Protein AF-A0A149VFT9-F1 (afdb_monomer)

Structure (mmCIF, N/CA/C/O backbone):
data_AF-A0A149VFT9-F1
#
_entry.id   AF-A0A149VFT9-F1
#
loop_
_atom_site.group_PDB
_atom_site.id
_atom_site.type_symbol
_atom_site.label_atom_id
_atom_site.label_alt_id
_atom_site.label_comp_id
_atom_site.label_asym_id
_atom_site.label_entity_id
_atom_site.label_seq_id
_atom_site.pdbx_PDB_ins_code
_atom_site.Cartn_x
_atom_site.Cartn_y
_atom_site.Cartn_z
_atom_site.occupancy
_atom_site.B_iso_or_equiv
_atom_site.auth_seq_id
_atom_site.auth_comp_id
_atom_site.auth_asym_id
_atom_site.auth_atom_id
_atom_site.pdbx_PDB_model_num
ATOM 1 N N . MET A 1 1 ? 11.042 3.606 4.171 1.00 74.31 1 MET A N 1
ATOM 2 C CA . MET A 1 1 ? 10.525 3.651 5.565 1.00 74.31 1 MET A CA 1
ATOM 3 C C . MET A 1 1 ? 11.078 4.755 6.487 1.00 74.31 1 MET A C 1
ATOM 5 O O . MET A 1 1 ? 10.464 4.999 7.516 1.00 74.31 1 MET A O 1
ATOM 9 N N . LYS A 1 2 ? 12.178 5.470 6.190 1.00 78.12 2 LYS A N 1
ATOM 10 C CA . LYS A 1 2 ? 12.771 6.458 7.133 1.00 78.12 2 LYS A CA 1
ATOM 11 C C . LYS A 1 2 ? 11.867 7.651 7.523 1.00 78.12 2 LYS A C 1
ATOM 13 O O . LYS A 1 2 ? 12.127 8.274 8.540 1.00 78.12 2 LYS A O 1
ATOM 18 N N . GLY A 1 3 ? 10.815 7.949 6.754 1.00 90.31 3 GLY A N 1
ATOM 19 C CA . GLY A 1 3 ? 9.903 9.078 7.005 1.00 90.31 3 GLY A CA 1
ATOM 20 C C . GLY A 1 3 ? 8.682 8.791 7.890 1.00 90.31 3 GLY A C 1
ATOM 21 O O . GLY A 1 3 ? 7.880 9.699 8.083 1.00 90.31 3 GLY A O 1
ATOM 22 N N . LEU A 1 4 ? 8.517 7.559 8.390 1.00 96.44 4 LEU A N 1
ATOM 23 C CA . LEU A 1 4 ? 7.395 7.157 9.248 1.00 96.44 4 LEU A CA 1
ATOM 24 C C . LEU A 1 4 ? 7.908 6.867 10.669 1.00 96.44 4 LEU A C 1
ATOM 26 O O . LEU A 1 4 ? 8.647 5.892 10.867 1.00 96.44 4 LEU A O 1
ATOM 30 N N . ALA A 1 5 ? 7.538 7.724 11.620 1.00 96.88 5 ALA A N 1
ATOM 31 C CA . ALA A 1 5 ? 7.859 7.638 13.045 1.00 96.88 5 ALA A CA 1
ATOM 32 C C . ALA A 1 5 ? 6.789 6.847 13.819 1.00 96.88 5 ALA A C 1
ATOM 34 O O . ALA A 1 5 ? 5.707 6.604 13.288 1.00 96.88 5 ALA A O 1
ATOM 35 N N . GLU A 1 6 ? 7.109 6.437 15.055 1.00 95.81 6 GLU A N 1
ATOM 36 C CA . GLU A 1 6 ? 6.185 5.741 15.980 1.00 95.81 6 GLU A CA 1
ATOM 37 C C . GLU A 1 6 ? 5.398 4.601 15.319 1.00 95.81 6 GLU A C 1
ATOM 39 O O . GLU A 1 6 ? 4.195 4.433 15.503 1.00 95.81 6 GLU A O 1
ATOM 44 N N . ARG A 1 7 ? 6.087 3.842 14.464 1.00 96.25 7 ARG A N 1
ATOM 45 C CA . ARG A 1 7 ? 5.427 2.908 13.559 1.00 96.25 7 ARG A CA 1
ATOM 46 C C . ARG A 1 7 ? 5.291 1.511 14.143 1.00 96.25 7 ARG A C 1
ATOM 48 O O . ARG A 1 7 ? 6.221 0.995 14.763 1.00 96.25 7 ARG A O 1
ATOM 55 N N . ARG A 1 8 ? 4.183 0.852 13.817 1.00 97.06 8 ARG A N 1
ATOM 56 C CA . ARG A 1 8 ? 3.938 -0.568 14.090 1.00 97.06 8 ARG A CA 1
ATOM 57 C C . ARG A 1 8 ? 3.339 -1.261 12.878 1.00 97.06 8 ARG A C 1
ATOM 59 O O . ARG A 1 8 ? 2.715 -0.629 12.031 1.00 97.06 8 ARG A O 1
ATOM 66 N N . ILE A 1 9 ? 3.526 -2.570 12.800 1.00 97.75 9 ILE A N 1
ATOM 67 C CA . ILE A 1 9 ? 2.876 -3.394 11.780 1.00 97.75 9 ILE A CA 1
ATOM 68 C C . ILE A 1 9 ? 1.467 -3.706 12.266 1.00 97.75 9 ILE A C 1
ATOM 70 O O . ILE A 1 9 ? 1.307 -4.210 13.374 1.00 97.75 9 ILE A O 1
ATOM 74 N N . VAL A 1 10 ? 0.470 -3.431 11.429 1.00 98.00 10 VAL A N 1
ATOM 75 C CA . VAL A 1 10 ? -0.945 -3.712 11.727 1.00 98.00 10 VAL A CA 1
ATOM 76 C C . VAL A 1 10 ? -1.507 -4.850 10.880 1.00 98.00 10 VAL A C 1
ATOM 78 O O . VAL A 1 10 ? -2.516 -5.451 11.236 1.00 98.00 10 VAL A O 1
ATOM 81 N N . LYS A 1 11 ? -0.849 -5.186 9.763 1.00 98.19 11 LYS A N 1
ATOM 82 C CA . LYS A 1 11 ? -1.210 -6.341 8.936 1.00 98.19 11 LYS A CA 1
ATOM 83 C C . LYS A 1 11 ? -0.028 -6.815 8.098 1.00 98.19 11 LYS A C 1
ATOM 85 O O . LYS A 1 11 ? 0.785 -6.009 7.649 1.00 98.19 11 LYS A O 1
ATOM 90 N N . ARG A 1 12 ? 0.019 -8.120 7.835 1.00 98.44 12 ARG A N 1
ATOM 91 C CA . ARG A 1 12 ? 0.827 -8.715 6.768 1.00 98.44 12 ARG A CA 1
ATOM 92 C C . ARG A 1 12 ? -0.084 -9.505 5.842 1.00 98.44 12 ARG A C 1
ATOM 94 O O . ARG A 1 12 ? -0.966 -10.222 6.312 1.00 98.44 12 ARG A O 1
ATOM 101 N N . PHE A 1 13 ? 0.132 -9.342 4.548 1.00 98.38 13 PHE A N 1
ATOM 102 C CA . PHE A 1 13 ? -0.474 -10.148 3.506 1.00 98.38 13 PHE A CA 1
ATOM 103 C C . PHE A 1 13 ? 0.645 -10.908 2.805 1.00 98.38 13 PHE A C 1
ATOM 105 O O . PHE A 1 13 ? 1.562 -10.287 2.270 1.00 98.38 13 PHE A O 1
ATOM 112 N N . GLU A 1 14 ? 0.549 -12.234 2.783 1.00 97.88 14 GLU A N 1
ATOM 113 C CA . GLU A 1 14 ? 1.512 -13.076 2.063 1.00 97.88 14 GLU A CA 1
ATOM 114 C C . GLU A 1 14 ? 1.414 -12.867 0.547 1.00 97.88 14 GLU A C 1
ATOM 116 O O . GLU A 1 14 ? 2.410 -12.937 -0.166 1.00 97.88 14 GLU A O 1
ATOM 121 N N . ASN A 1 15 ? 0.208 -12.578 0.047 1.00 97.62 15 ASN A N 1
ATOM 122 C CA . ASN A 1 15 ? -0.033 -12.367 -1.372 1.00 97.62 15 ASN A CA 1
ATOM 123 C C . ASN A 1 15 ? -1.194 -11.390 -1.611 1.00 97.62 1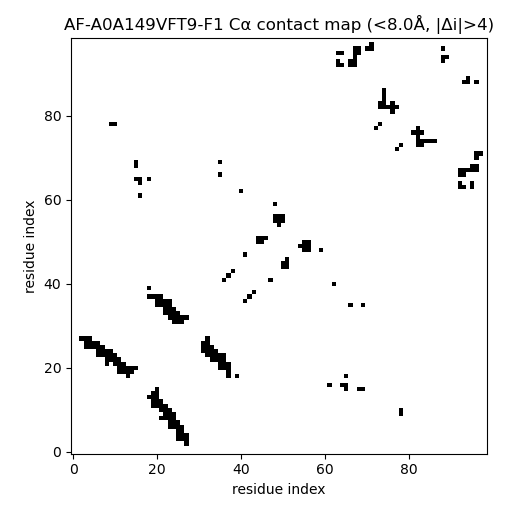5 ASN A C 1
ATOM 125 O O . ASN A 1 15 ? -2.349 -11.668 -1.285 1.00 97.62 15 ASN A O 1
ATOM 129 N N . VAL A 1 16 ? -0.873 -10.261 -2.236 1.00 98.31 16 VAL A N 1
ATOM 130 C CA . VAL A 1 16 ? -1.807 -9.347 -2.889 1.00 98.31 16 VAL A CA 1
ATOM 131 C C . VAL A 1 16 ? -1.350 -9.215 -4.337 1.00 98.31 16 VAL A C 1
ATOM 133 O O . VAL A 1 16 ? -0.333 -8.584 -4.609 1.00 98.31 16 VAL A O 1
ATOM 136 N N . LEU A 1 17 ? -2.080 -9.846 -5.261 1.00 97.38 17 LEU A N 1
ATOM 137 C CA . LEU A 1 17 ? -1.777 -9.843 -6.702 1.00 97.38 17 LEU A CA 1
ATOM 138 C C . LEU A 1 17 ? -0.337 -10.288 -7.030 1.00 97.38 17 LEU A C 1
ATOM 140 O O . LEU A 1 17 ? 0.305 -9.735 -7.914 1.00 97.38 17 LEU A O 1
ATOM 144 N N . GLY A 1 18 ? 0.175 -11.281 -6.302 1.00 97.81 18 GLY A N 1
ATOM 145 C CA . GLY A 1 18 ? 1.526 -11.820 -6.475 1.00 97.81 18 GLY A CA 1
ATOM 146 C C . GLY A 1 18 ? 2.596 -11.167 -5.598 1.00 97.81 18 GLY A C 1
ATOM 147 O O . GLY A 1 18 ? 3.755 -11.566 -5.675 1.00 97.81 18 GLY A O 1
ATOM 148 N N . HIS A 1 19 ? 2.235 -10.201 -4.747 1.00 98.44 19 HIS A N 1
ATOM 149 C CA . HIS A 1 19 ? 3.195 -9.457 -3.932 1.00 98.44 19 HIS A CA 1
ATOM 150 C C . HIS A 1 19 ? 2.890 -9.559 -2.438 1.00 98.44 19 HIS A C 1
ATOM 152 O O . HIS A 1 19 ? 1.751 -9.370 -2.012 1.00 98.44 19 HIS A O 1
ATOM 158 N N . ALA A 1 20 ? 3.919 -9.806 -1.630 1.00 98.44 20 ALA A N 1
ATOM 159 C CA . ALA A 1 20 ? 3.813 -9.676 -0.183 1.00 98.44 20 ALA A CA 1
ATOM 160 C C . ALA A 1 20 ? 3.676 -8.195 0.200 1.00 98.44 20 ALA A C 1
ATOM 162 O O . ALA A 1 20 ? 4.397 -7.341 -0.322 1.00 98.44 20 ALA A O 1
ATOM 163 N N . VAL A 1 21 ? 2.765 -7.894 1.127 1.00 98.75 21 VAL A N 1
ATOM 164 C CA . VAL A 1 21 ? 2.496 -6.527 1.588 1.00 98.75 21 VAL A CA 1
ATOM 165 C C . VAL A 1 21 ? 2.547 -6.468 3.105 1.00 98.75 21 VAL A C 1
ATOM 167 O O . VAL A 1 21 ? 1.846 -7.213 3.791 1.00 98.75 21 VAL A O 1
ATOM 170 N N . THR A 1 22 ? 3.315 -5.522 3.640 1.00 98.56 22 THR A N 1
ATOM 171 C CA . THR A 1 22 ? 3.233 -5.148 5.057 1.00 98.56 22 THR A CA 1
ATOM 172 C C . THR A 1 22 ? 2.489 -3.826 5.184 1.00 98.56 22 THR A C 1
ATOM 174 O O . THR A 1 22 ? 2.880 -2.836 4.574 1.00 98.56 22 THR A O 1
ATOM 177 N N . VAL A 1 23 ? 1.425 -3.789 5.986 1.00 98.25 23 VAL A N 1
ATOM 178 C CA . VAL A 1 23 ? 0.738 -2.538 6.324 1.00 98.25 23 VAL A CA 1
ATOM 179 C C . VAL A 1 23 ? 1.268 -2.032 7.653 1.00 98.25 23 VAL A C 1
ATOM 181 O O . VAL A 1 23 ? 1.161 -2.700 8.687 1.00 98.25 23 VAL A O 1
ATOM 184 N N . TRP A 1 24 ? 1.827 -0.831 7.609 1.00 98.12 24 TRP A N 1
ATOM 185 C CA . TRP A 1 24 ? 2.291 -0.092 8.772 1.00 98.12 24 TRP A CA 1
ATOM 186 C C . TRP A 1 24 ? 1.261 0.946 9.184 1.00 98.12 24 TRP A C 1
ATOM 188 O O . TRP A 1 24 ? 0.634 1.554 8.328 1.00 98.12 24 TRP A O 1
ATOM 198 N N . GLU A 1 25 ? 1.148 1.193 10.478 1.00 97.75 25 GLU A N 1
ATOM 199 C CA . GLU A 1 25 ? 0.536 2.388 11.052 1.00 97.75 25 GLU A CA 1
ATOM 200 C C . GLU A 1 25 ? 1.650 3.224 11.677 1.00 97.75 25 GLU A C 1
ATOM 202 O O . GLU A 1 25 ? 2.550 2.657 12.300 1.00 97.75 25 GLU A O 1
ATOM 207 N N . GLY A 1 26 ? 1.630 4.542 11.508 1.00 97.31 26 GLY A N 1
ATOM 208 C CA . GLY A 1 26 ? 2.603 5.427 12.148 1.00 97.31 26 GLY A CA 1
ATOM 209 C C . GLY A 1 26 ? 2.381 6.898 11.821 1.00 97.31 26 GLY A C 1
ATOM 210 O O . GLY A 1 26 ? 1.422 7.263 11.143 1.00 97.31 26 GLY A O 1
ATOM 211 N N . LEU A 1 27 ? 3.296 7.747 12.284 1.00 98.00 27 LEU A N 1
ATOM 212 C CA . LEU A 1 27 ? 3.215 9.196 12.136 1.00 98.00 27 LEU A CA 1
ATOM 213 C C . LEU A 1 27 ? 4.166 9.710 11.056 1.00 98.00 27 LEU A C 1
ATOM 215 O O . LEU A 1 27 ? 5.363 9.426 11.065 1.00 98.00 27 LEU A O 1
ATOM 219 N N . ALA A 1 28 ? 3.654 10.544 10.154 1.00 97.00 28 ALA A N 1
ATOM 220 C CA . ALA A 1 28 ? 4.480 11.336 9.249 1.00 97.00 28 ALA A CA 1
ATOM 221 C C . ALA A 1 28 ? 3.952 12.768 9.185 1.00 97.00 28 ALA A C 1
ATOM 223 O O . ALA A 1 28 ? 2.772 12.996 8.924 1.00 97.00 28 ALA A O 1
ATOM 224 N N . ARG A 1 29 ? 4.834 13.751 9.417 1.00 95.12 29 ARG A N 1
ATOM 225 C CA . ARG A 1 29 ? 4.486 15.188 9.403 1.00 95.12 29 ARG A CA 1
ATOM 226 C C . ARG A 1 29 ? 3.244 15.513 10.258 1.00 95.12 29 ARG A C 1
ATOM 228 O O . ARG A 1 29 ? 2.361 16.246 9.819 1.00 95.12 29 ARG A O 1
ATOM 235 N N . GLY A 1 30 ? 3.168 14.922 11.455 1.00 94.88 30 GLY A N 1
ATOM 236 C CA . GLY A 1 30 ? 2.068 15.121 12.409 1.00 94.88 30 GLY A CA 1
ATOM 237 C C . GLY A 1 30 ? 0.750 14.426 12.048 1.00 94.88 30 GLY A C 1
ATOM 238 O O . GLY A 1 30 ? -0.277 14.756 12.629 1.00 94.88 30 GLY A O 1
ATOM 239 N N . ARG A 1 31 ? 0.745 13.497 11.082 1.00 96.25 31 ARG A N 1
ATOM 240 C CA . ARG A 1 31 ? -0.461 12.793 10.617 1.00 96.25 31 ARG A CA 1
ATOM 241 C C . ARG A 1 31 ? -0.303 11.295 10.820 1.00 96.25 31 ARG A C 1
ATOM 243 O O . ARG A 1 31 ? 0.744 10.751 10.469 1.00 96.25 31 ARG A O 1
ATOM 250 N N . SER A 1 32 ? -1.344 10.652 11.344 1.00 95.56 32 SER A N 1
ATOM 251 C CA . SER A 1 32 ? -1.426 9.191 11.378 1.00 95.56 32 SER A CA 1
ATOM 252 C C . SER A 1 32 ? -1.693 8.665 9.974 1.00 95.56 32 SER A C 1
ATOM 254 O O . SER A 1 32 ? -2.598 9.149 9.291 1.00 95.56 32 SER A O 1
ATOM 256 N N . LEU A 1 33 ? -0.877 7.714 9.532 1.00 96.94 33 LEU A N 1
ATOM 257 C CA . LEU A 1 33 ? -0.949 7.106 8.213 1.00 96.94 33 LEU A CA 1
ATOM 258 C C . LEU A 1 33 ? -0.934 5.588 8.333 1.00 96.94 33 LEU A C 1
ATOM 260 O O . LEU A 1 33 ? -0.126 5.027 9.074 1.00 96.94 33 LEU A O 1
ATOM 264 N N . PHE A 1 34 ? -1.742 4.944 7.493 1.00 97.38 34 PHE A N 1
ATOM 265 C CA . PHE A 1 34 ? -1.482 3.574 7.076 1.00 97.38 34 PHE A CA 1
ATOM 266 C C . PHE A 1 34 ? -0.616 3.582 5.814 1.00 97.38 34 PHE A C 1
ATOM 268 O O . PHE A 1 34 ? -0.906 4.309 4.863 1.00 97.38 34 PHE A O 1
ATOM 275 N N . VAL A 1 35 ? 0.449 2.784 5.795 1.00 97.25 35 VAL A N 1
ATOM 276 C CA . VAL A 1 35 ? 1.390 2.691 4.672 1.00 97.25 35 VAL A CA 1
ATOM 277 C C . VAL A 1 35 ? 1.484 1.242 4.215 1.00 97.25 35 VAL A C 1
ATOM 279 O O . VAL A 1 35 ? 1.914 0.381 4.981 1.00 97.25 35 VAL A O 1
ATOM 282 N N . ALA A 1 36 ? 1.102 0.984 2.964 1.00 97.50 36 ALA A N 1
ATOM 283 C CA . ALA A 1 36 ? 1.360 -0.286 2.295 1.00 97.50 36 ALA A CA 1
ATOM 284 C C . ALA A 1 36 ? 2.819 -0.318 1.817 1.00 97.50 36 ALA A C 1
ATOM 286 O O . ALA A 1 36 ? 3.208 0.434 0.925 1.00 97.50 36 ALA A O 1
ATOM 287 N N . ASP A 1 37 ? 3.625 -1.170 2.438 1.00 97.50 37 ASP A N 1
ATOM 288 C CA . ASP A 1 37 ? 5.027 -1.392 2.104 1.00 97.50 37 ASP A CA 1
ATOM 289 C C . ASP A 1 37 ? 5.151 -2.652 1.244 1.00 97.50 37 ASP A C 1
ATOM 291 O O . ASP A 1 37 ? 4.806 -3.756 1.681 1.00 97.50 37 ASP A O 1
ATOM 295 N N . VAL A 1 38 ? 5.597 -2.462 -0.001 1.00 97.44 38 VAL A N 1
ATOM 296 C CA . VAL A 1 38 ? 5.689 -3.506 -1.033 1.00 97.44 38 VAL A CA 1
ATOM 297 C C . VAL A 1 38 ? 7.046 -3.390 -1.742 1.00 97.44 38 VAL A C 1
ATOM 299 O O . VAL A 1 38 ? 7.113 -2.885 -2.865 1.00 97.44 38 VAL A O 1
ATOM 302 N N . PRO A 1 39 ? 8.163 -3.813 -1.118 1.00 95.69 39 PRO A N 1
ATOM 303 C CA . PRO A 1 39 ? 9.507 -3.560 -1.649 1.00 95.69 39 PRO A CA 1
ATOM 304 C C . PRO A 1 39 ? 9.693 -3.991 -3.109 1.00 95.69 39 PRO A C 1
ATOM 306 O O . PRO A 1 39 ? 10.256 -3.238 -3.897 1.00 95.69 39 PRO A O 1
ATOM 309 N N . ALA A 1 40 ? 9.099 -5.120 -3.510 1.00 95.56 40 ALA A N 1
ATOM 310 C CA . ALA A 1 40 ? 9.145 -5.627 -4.885 1.00 95.56 40 ALA A CA 1
ATOM 311 C C . ALA A 1 40 ? 8.630 -4.639 -5.959 1.00 95.56 40 ALA A C 1
ATOM 313 O O . ALA A 1 40 ? 9.016 -4.754 -7.117 1.00 95.56 40 ALA A O 1
ATOM 314 N N . LEU A 1 41 ? 7.774 -3.676 -5.590 1.00 95.06 41 LEU A N 1
ATOM 315 C CA . LEU A 1 41 ? 7.171 -2.696 -6.507 1.00 95.06 41 LEU A CA 1
ATOM 316 C C . LEU A 1 41 ? 7.655 -1.254 -6.277 1.00 95.06 41 LEU A C 1
ATOM 318 O O . LEU A 1 41 ? 7.481 -0.396 -7.149 1.00 95.06 41 LEU A O 1
ATOM 322 N N . TYR A 1 42 ? 8.220 -0.951 -5.102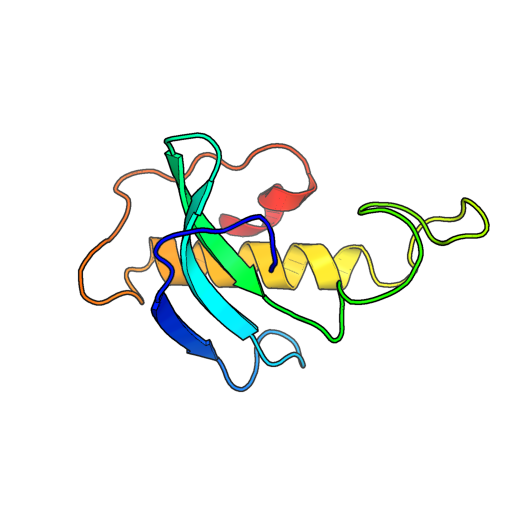 1.00 93.56 42 TYR A N 1
ATOM 323 C CA . TYR A 1 42 ? 8.542 0.423 -4.691 1.00 93.56 42 TYR A CA 1
ATOM 324 C C . TYR A 1 42 ? 10.007 0.637 -4.288 1.00 93.56 42 TYR A C 1
ATOM 326 O O . TYR A 1 42 ? 10.469 1.773 -4.380 1.00 93.56 42 TYR A O 1
ATOM 334 N N . ASP A 1 43 ? 10.744 -0.399 -3.874 1.00 93.56 43 ASP A N 1
ATOM 335 C CA . ASP A 1 43 ? 12.150 -0.284 -3.455 1.00 93.56 43 ASP A CA 1
ATOM 336 C C . ASP A 1 43 ? 13.093 -0.424 -4.657 1.00 93.56 43 ASP A C 1
ATOM 338 O O . ASP A 1 43 ? 13.835 -1.392 -4.818 1.00 93.56 43 ASP A O 1
ATOM 342 N N . ARG A 1 44 ? 12.982 0.542 -5.571 1.00 93.50 44 ARG A N 1
ATOM 343 C CA . ARG A 1 44 ? 13.737 0.602 -6.826 1.00 93.50 44 ARG A CA 1
ATOM 344 C C . ARG A 1 44 ? 14.079 2.051 -7.189 1.00 93.50 44 ARG A C 1
ATOM 346 O O . ARG A 1 44 ? 13.336 2.957 -6.804 1.00 93.50 44 ARG A O 1
ATOM 353 N N . PRO A 1 45 ? 15.185 2.305 -7.915 1.00 94.06 45 PRO A N 1
ATOM 354 C CA . PRO A 1 45 ? 15.570 3.658 -8.311 1.00 94.06 45 PRO A C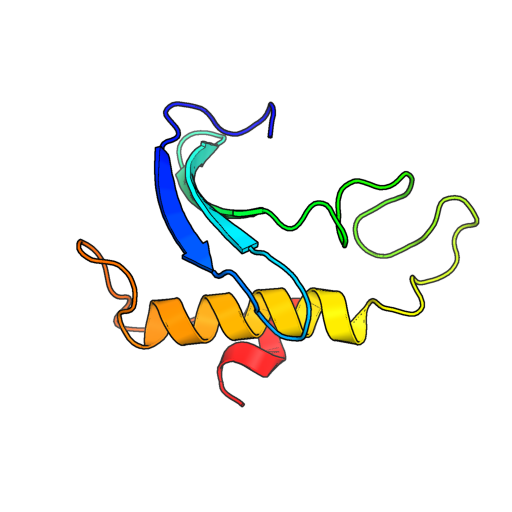A 1
ATOM 355 C C . PRO A 1 45 ? 14.551 4.256 -9.285 1.00 94.06 45 PRO A C 1
ATOM 357 O O . PRO A 1 45 ? 13.968 3.537 -10.088 1.00 94.06 45 PRO A O 1
ATOM 360 N N . GLY A 1 46 ? 14.378 5.575 -9.252 1.00 92.31 46 GLY A N 1
ATOM 361 C CA . GLY A 1 46 ? 13.377 6.292 -10.043 1.00 92.31 46 GLY A CA 1
ATOM 362 C C . GLY A 1 46 ? 12.433 7.076 -9.140 1.00 92.31 46 GLY A C 1
ATOM 363 O O . GLY A 1 46 ? 12.787 7.437 -8.016 1.00 92.31 46 GLY A O 1
ATOM 364 N N . ASN A 1 47 ? 11.232 7.356 -9.633 1.00 90.12 47 ASN A N 1
ATOM 365 C CA . ASN A 1 47 ? 10.202 8.064 -8.883 1.00 90.12 47 ASN A CA 1
ATOM 366 C C . ASN A 1 47 ? 8.902 7.231 -8.826 1.00 90.12 47 ASN A C 1
ATOM 368 O O . ASN A 1 47 ? 8.841 6.133 -9.391 1.00 90.12 47 ASN A O 1
ATOM 372 N N . PRO A 1 48 ? 7.854 7.708 -8.126 1.00 85.81 48 PRO A N 1
ATOM 373 C CA . PRO A 1 48 ? 6.618 6.950 -7.985 1.00 85.81 48 PRO A CA 1
ATOM 374 C C . PRO A 1 48 ? 5.901 6.575 -9.287 1.00 85.81 48 PRO A C 1
ATOM 376 O O . PRO A 1 48 ? 5.100 5.647 -9.244 1.00 85.81 48 PRO A O 1
ATOM 379 N N . TYR A 1 49 ? 6.176 7.277 -10.386 1.00 85.31 49 TYR A N 1
ATOM 380 C CA . TYR A 1 49 ? 5.500 7.149 -11.678 1.00 85.31 49 TYR A CA 1
ATOM 381 C C . TYR A 1 49 ? 6.415 6.606 -12.779 1.00 85.31 49 TYR A C 1
ATOM 383 O O . TYR A 1 49 ? 5.964 5.815 -13.604 1.00 85.31 49 TYR A O 1
ATOM 391 N N . GLY A 1 50 ? 7.695 6.983 -12.761 1.00 91.50 50 GLY A N 1
ATOM 392 C CA . GLY A 1 50 ? 8.639 6.683 -13.830 1.00 91.50 50 GLY A CA 1
ATOM 393 C C . GLY A 1 50 ? 9.965 6.100 -13.356 1.00 91.50 50 GLY A C 1
ATOM 394 O O . GLY A 1 50 ? 10.425 6.320 -12.228 1.00 91.50 50 GLY A O 1
ATOM 395 N N . SER A 1 51 ? 10.579 5.357 -14.265 1.00 93.06 51 SER A N 1
ATOM 396 C CA . SER A 1 51 ? 11.900 4.768 -14.139 1.00 93.06 51 SER A CA 1
ATOM 397 C C . SER A 1 51 ? 13.006 5.833 -14.178 1.00 93.06 51 SER A C 1
ATOM 399 O O . SER A 1 51 ? 12.759 6.992 -14.530 1.00 93.06 51 SER A O 1
ATOM 401 N N . PRO A 1 52 ? 14.262 5.466 -13.864 1.00 95.56 52 PRO A N 1
ATOM 402 C CA . PRO A 1 52 ? 15.400 6.376 -13.986 1.00 95.56 52 PRO A CA 1
ATOM 403 C C . PRO A 1 52 ? 15.622 6.916 -15.404 1.00 95.56 52 PRO A C 1
ATOM 405 O O . PRO A 1 52 ? 16.270 7.945 -15.560 1.00 95.56 52 PRO A O 1
ATOM 408 N N . THR A 1 53 ? 15.093 6.245 -16.434 1.00 94.25 53 THR A N 1
ATOM 409 C CA . THR A 1 53 ? 15.191 6.693 -17.831 1.00 94.25 53 THR A CA 1
ATOM 410 C C . THR A 1 53 ? 14.064 7.647 -18.236 1.00 94.25 53 THR A C 1
ATOM 412 O O . THR A 1 53 ? 14.007 8.063 -19.390 1.00 94.25 53 THR A O 1
ATOM 415 N N . GLY A 1 54 ? 13.167 8.001 -17.307 1.00 92.1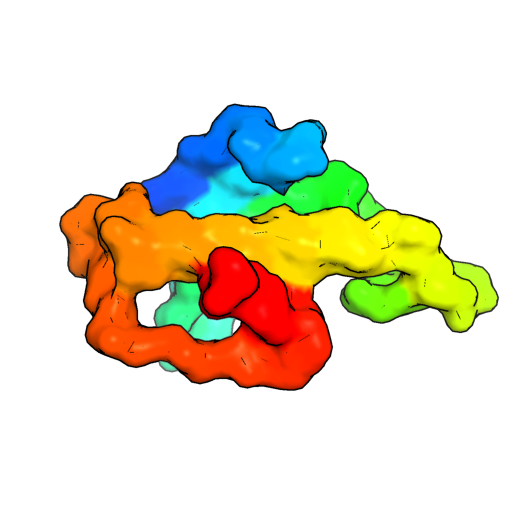2 54 GLY A N 1
ATOM 416 C CA . GLY A 1 54 ? 12.043 8.909 -17.548 1.00 92.12 54 GLY A CA 1
ATOM 417 C C . GLY A 1 54 ? 10.832 8.257 -18.220 1.00 92.12 54 GLY A C 1
ATOM 418 O O . GLY A 1 54 ? 9.874 8.956 -18.530 1.00 92.12 54 GLY A O 1
ATOM 419 N N . GLN A 1 55 ? 10.860 6.941 -18.438 1.00 94.50 55 GLN A N 1
ATOM 420 C CA . GLN A 1 55 ? 9.720 6.178 -18.953 1.00 94.50 55 GLN A CA 1
ATOM 421 C C . GLN A 1 55 ? 8.816 5.720 -17.813 1.00 94.50 55 GLN A C 1
ATOM 423 O O . GLN A 1 55 ? 9.294 5.492 -16.702 1.00 94.50 55 GLN A O 1
ATOM 428 N N . ASP A 1 56 ? 7.533 5.516 -18.096 1.00 93.31 56 ASP A N 1
ATOM 429 C CA . ASP A 1 56 ? 6.625 4.895 -17.137 1.00 93.31 56 ASP A CA 1
ATOM 430 C C . ASP A 1 56 ? 7.100 3.495 -16.755 1.00 93.31 56 ASP A C 1
ATOM 432 O O . ASP A 1 56 ? 7.708 2.765 -17.545 1.00 93.31 56 ASP A O 1
ATOM 436 N N . TRP A 1 57 ? 6.794 3.095 -15.525 1.00 94.12 57 TRP A N 1
ATOM 437 C CA . TRP A 1 57 ? 7.008 1.713 -15.144 1.00 94.12 57 TRP A CA 1
ATOM 438 C C . TRP A 1 57 ? 6.021 0.794 -15.877 1.00 94.12 57 TRP A C 1
ATOM 440 O O . TRP A 1 57 ? 4.812 1.043 -15.823 1.00 94.12 57 TRP A O 1
ATOM 450 N N . PRO A 1 58 ? 6.486 -0.312 -16.488 1.00 93.31 58 PRO A N 1
ATOM 451 C CA . PRO A 1 58 ? 5.606 -1.236 -17.208 1.00 93.31 58 PRO A CA 1
ATOM 452 C C . PRO A 1 58 ? 4.591 -1.928 -16.283 1.00 93.31 58 PRO A C 1
ATOM 454 O O . PRO A 1 58 ? 3.558 -2.409 -16.735 1.00 93.31 58 PRO A O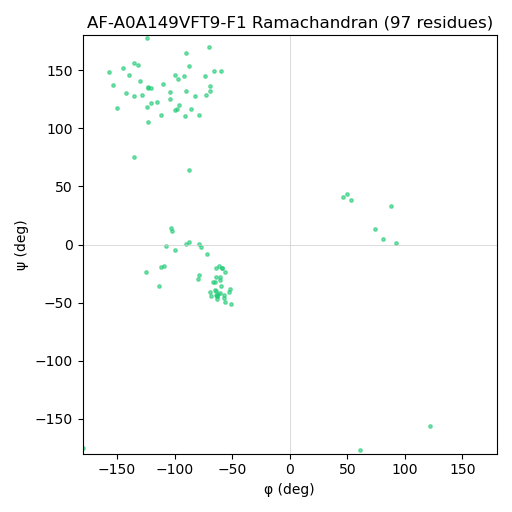 1
ATOM 457 N N . ASP A 1 59 ? 4.865 -1.956 -14.979 1.00 94.12 59 ASP A N 1
ATOM 458 C CA . ASP A 1 59 ? 4.035 -2.557 -13.938 1.00 94.12 59 ASP A CA 1
ATOM 459 C C . ASP A 1 59 ? 3.238 -1.526 -13.115 1.00 94.12 59 ASP A C 1
ATOM 461 O O . ASP A 1 59 ? 2.684 -1.880 -12.073 1.00 94.12 59 ASP A O 1
ATOM 465 N N . ASN A 1 60 ? 3.119 -0.267 -13.570 1.00 93.81 60 ASN A N 1
ATOM 466 C CA . ASN A 1 60 ? 2.326 0.760 -12.875 1.00 93.81 60 ASN A CA 1
ATOM 467 C C . ASN A 1 60 ? 0.888 0.288 -12.595 1.00 93.81 60 ASN A C 1
ATOM 469 O O . ASN A 1 60 ? 0.378 0.487 -11.493 1.00 93.81 60 ASN A O 1
ATOM 473 N N . GLY A 1 61 ? 0.254 -0.407 -13.546 1.00 93.75 61 GLY A N 1
ATOM 474 C CA . GLY A 1 61 ? -1.080 -0.980 -13.343 1.00 93.75 61 GLY A CA 1
ATOM 475 C C . GLY A 1 61 ? -1.144 -1.932 -12.142 1.00 93.75 61 GLY A C 1
ATOM 476 O O . GLY A 1 61 ? -2.025 -1.798 -11.296 1.00 93.75 61 GLY A O 1
ATOM 477 N N . ILE A 1 62 ? -0.172 -2.840 -12.011 1.00 95.56 62 ILE A N 1
ATOM 478 C CA . ILE A 1 62 ? -0.095 -3.793 -10.891 1.00 95.56 62 ILE A CA 1
ATOM 479 C C . ILE A 1 62 ? 0.213 -3.076 -9.577 1.00 95.56 62 ILE A C 1
ATOM 481 O O . ILE A 1 62 ? -0.451 -3.320 -8.572 1.00 95.56 62 ILE A O 1
ATOM 485 N N . ARG A 1 63 ? 1.166 -2.141 -9.588 1.00 94.56 63 ARG A N 1
ATOM 486 C CA . ARG A 1 63 ? 1.540 -1.311 -8.435 1.00 94.56 63 ARG A CA 1
ATOM 487 C C . ARG A 1 63 ? 0.328 -0.643 -7.793 1.00 94.56 63 ARG A C 1
ATOM 489 O O . ARG A 1 63 ? 0.109 -0.773 -6.587 1.00 94.56 63 ARG A O 1
ATOM 496 N N . TYR A 1 64 ? -0.486 0.031 -8.597 1.00 96.19 64 TYR A N 1
ATOM 497 C CA . TYR A 1 64 ? -1.663 0.728 -8.090 1.00 96.19 64 TYR A CA 1
ATOM 498 C C . TYR A 1 64 ? -2.848 -0.208 -7.828 1.00 96.19 64 TYR A C 1
ATOM 500 O O . TYR A 1 64 ? -3.611 0.044 -6.899 1.00 96.19 64 TYR A O 1
ATOM 508 N N . ALA A 1 65 ? -2.950 -1.346 -8.521 1.00 97.38 65 ALA A N 1
ATOM 509 C CA . ALA A 1 65 ? -3.912 -2.390 -8.170 1.00 97.38 65 ALA A CA 1
ATOM 510 C C . ALA A 1 65 ? -3.623 -3.016 -6.792 1.00 97.38 65 ALA A C 1
ATOM 512 O O . ALA A 1 65 ? -4.554 -3.247 -6.022 1.00 97.38 65 ALA A O 1
ATOM 513 N N . VAL A 1 66 ? -2.351 -3.240 -6.430 1.00 98.31 66 VAL A N 1
ATOM 514 C CA . VAL A 1 66 ? -1.968 -3.719 -5.088 1.00 98.31 66 VAL A CA 1
ATOM 515 C C . VAL A 1 66 ? -2.347 -2.693 -4.023 1.00 98.31 66 VAL A C 1
ATOM 517 O O . VAL A 1 66 ? -2.985 -3.053 -3.033 1.00 98.31 66 VAL A O 1
ATOM 520 N N . LEU A 1 67 ? -2.025 -1.413 -4.244 1.00 97.75 67 LEU A N 1
ATOM 521 C CA . LEU A 1 67 ? -2.431 -0.324 -3.349 1.00 97.75 67 LEU A CA 1
ATOM 522 C C . LEU A 1 67 ? -3.954 -0.293 -3.163 1.00 97.75 67 LEU A C 1
ATOM 524 O O . LEU A 1 67 ? -4.443 -0.267 -2.032 1.00 97.75 67 LEU A O 1
ATOM 528 N N . ALA A 1 68 ? -4.698 -0.334 -4.268 1.00 98.19 68 ALA A N 1
ATOM 529 C CA . ALA A 1 68 ? -6.150 -0.299 -4.256 1.00 98.19 68 ALA A CA 1
ATOM 530 C C . ALA A 1 68 ? -6.755 -1.507 -3.530 1.00 98.19 68 ALA A C 1
ATOM 532 O O . ALA A 1 68 ? -7.656 -1.349 -2.708 1.00 98.19 68 ALA A O 1
ATOM 533 N N . ARG A 1 69 ? -6.213 -2.709 -3.762 1.00 98.50 69 ARG A N 1
ATOM 534 C CA . ARG A 1 69 ? -6.671 -3.941 -3.113 1.00 98.50 69 ARG A CA 1
ATOM 535 C C . ARG A 1 69 ? -6.449 -3.915 -1.603 1.00 98.50 69 ARG A C 1
ATOM 537 O O . ARG A 1 69 ? -7.329 -4.330 -0.853 1.00 98.50 69 ARG A O 1
ATOM 544 N N . VAL A 1 70 ? -5.311 -3.388 -1.150 1.00 98.44 70 VAL A N 1
ATOM 545 C CA . VAL A 1 70 ? -5.046 -3.169 0.28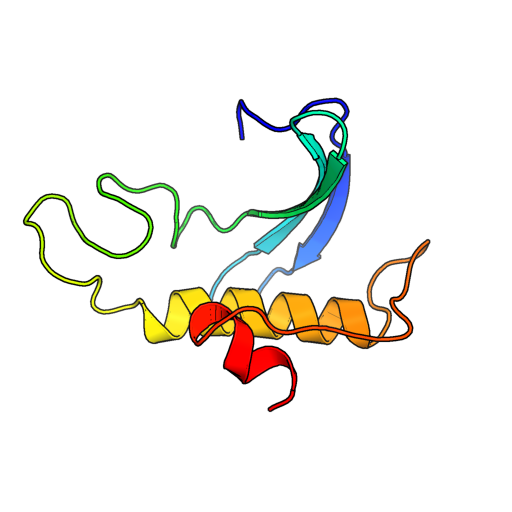1 1.00 98.44 70 VAL A CA 1
ATOM 546 C C . VAL A 1 70 ? -6.033 -2.154 0.860 1.00 98.44 70 VAL A C 1
ATOM 548 O O . VAL A 1 70 ? -6.611 -2.406 1.916 1.00 98.44 70 VAL A O 1
ATOM 551 N N . GLY A 1 71 ? -6.281 -1.045 0.155 1.00 98.12 71 GLY A N 1
ATOM 552 C CA . GLY A 1 71 ? -7.294 -0.058 0.540 1.00 98.12 71 GLY A CA 1
ATOM 553 C C . GLY A 1 71 ? -8.692 -0.670 0.684 1.00 98.12 71 GLY A C 1
ATOM 554 O O . GLY A 1 71 ? -9.366 -0.426 1.684 1.00 98.12 71 GLY A O 1
ATOM 555 N N . ALA A 1 72 ? -9.092 -1.532 -0.254 1.00 98.25 72 ALA A N 1
ATOM 556 C CA . ALA A 1 72 ? -10.365 -2.247 -0.214 1.00 98.25 72 ALA A CA 1
ATOM 557 C C . ALA A 1 72 ? -10.460 -3.199 0.991 1.00 98.25 72 ALA A C 1
ATOM 559 O O . ALA A 1 72 ? -11.466 -3.193 1.698 1.0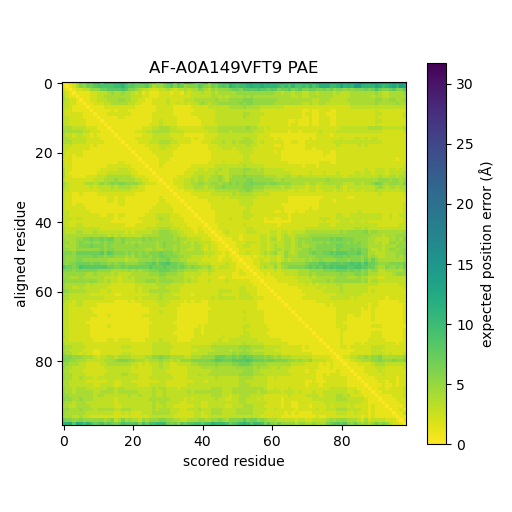0 98.25 72 ALA A O 1
ATOM 560 N N . PHE A 1 73 ? -9.405 -3.968 1.289 1.00 98.25 73 PHE A N 1
ATOM 561 C CA . PHE A 1 73 ? -9.380 -4.825 2.480 1.00 98.25 73 PHE A CA 1
ATOM 562 C C . PHE A 1 73 ? -9.529 -4.021 3.776 1.00 98.25 73 PHE A C 1
ATOM 564 O O . PHE A 1 73 ? -10.281 -4.416 4.669 1.00 98.25 73 PHE A O 1
ATOM 571 N N . ILE A 1 74 ? -8.861 -2.869 3.872 1.00 98.06 74 ILE A N 1
ATOM 572 C CA . ILE A 1 74 ? -8.994 -1.974 5.027 1.00 98.06 74 ILE A CA 1
ATOM 573 C C . ILE A 1 74 ? -10.428 -1.432 5.124 1.00 98.06 74 ILE A C 1
ATOM 575 O O . ILE A 1 74 ? -11.015 -1.451 6.206 1.00 98.06 74 ILE A O 1
ATOM 579 N N . ALA A 1 75 ? -11.031 -1.021 4.005 1.00 97.88 75 ALA A N 1
ATOM 580 C CA . ALA A 1 75 ? -12.421 -0.560 3.952 1.00 97.88 75 ALA A CA 1
ATOM 581 C C . ALA A 1 75 ? -13.428 -1.631 4.413 1.00 97.88 75 ALA A C 1
ATOM 583 O O . ALA A 1 75 ? -14.419 -1.340 5.090 1.00 97.88 75 ALA A O 1
ATOM 584 N N . GLN A 1 76 ? -13.132 -2.892 4.096 1.00 97.00 76 GLN A N 1
ATOM 585 C CA . GLN A 1 76 ? -13.899 -4.065 4.512 1.00 97.00 76 GLN A CA 1
ATOM 586 C C . GLN A 1 76 ? -13.642 -4.477 5.973 1.00 97.00 76 GLN A C 1
ATOM 588 O O . GLN A 1 76 ? -14.303 -5.384 6.469 1.00 97.00 76 GLN A O 1
ATOM 593 N N . GLY A 1 77 ? -12.744 -3.790 6.689 1.00 96.94 77 GLY A N 1
ATOM 594 C CA . GLY A 1 77 ? -12.493 -4.013 8.114 1.00 96.94 77 GLY A CA 1
ATOM 595 C C . GLY A 1 77 ? -11.447 -5.086 8.409 1.00 96.94 77 GLY A C 1
ATOM 596 O O . GLY A 1 77 ? -11.561 -5.789 9.405 1.00 96.94 77 GLY A O 1
ATOM 597 N N . CYS A 1 78 ? -10.420 -5.244 7.567 1.00 97.12 78 CYS A N 1
ATOM 598 C CA . CYS A 1 78 ? -9.369 -6.240 7.813 1.00 97.12 78 CYS A CA 1
ATOM 599 C C . CYS A 1 78 ? -8.407 -5.900 8.973 1.00 97.12 78 CYS A C 1
ATOM 601 O O . CYS A 1 78 ? -7.541 -6.728 9.293 1.00 97.12 78 CYS A O 1
ATOM 603 N N . LEU A 1 79 ? -8.496 -4.683 9.525 1.00 96.88 79 LEU A N 1
ATOM 604 C CA . LEU A 1 79 ? -7.716 -4.202 10.667 1.00 96.88 79 LEU A CA 1
ATOM 605 C C . LEU A 1 79 ? -8.531 -4.360 11.953 1.00 96.88 79 LEU A C 1
ATOM 607 O O . LEU A 1 79 ? -9.738 -4.144 11.957 1.00 96.88 79 LEU A O 1
ATOM 611 N N . GLU A 1 80 ? -7.862 -4.714 13.046 1.00 91.94 80 GLU A N 1
ATOM 612 C CA . GLU A 1 80 ? -8.514 -5.047 14.318 1.00 91.94 80 GLU A CA 1
ATOM 613 C C . GLU A 1 80 ? -9.152 -3.830 15.004 1.00 91.94 80 GLU A C 1
ATOM 615 O O . GLU A 1 80 ? -10.256 -3.916 15.534 1.00 91.94 80 GLU A O 1
ATOM 620 N N . HIS A 1 81 ? -8.473 -2.680 14.977 1.00 92.88 81 HIS A N 1
ATOM 621 C CA . HIS A 1 81 ? -8.834 -1.508 15.783 1.00 92.88 81 HIS A CA 1
ATOM 622 C C . HIS A 1 81 ? -9.452 -0.353 14.993 1.00 92.88 81 HIS A C 1
ATOM 624 O O . HIS A 1 81 ? -9.778 0.680 15.577 1.00 92.88 81 HIS A O 1
ATOM 630 N N . TRP A 1 82 ? -9.582 -0.478 13.672 1.00 95.31 82 TRP A N 1
ATOM 631 C CA . TRP A 1 82 ? -10.055 0.621 12.839 1.00 95.31 82 TRP A CA 1
ATOM 632 C C . TRP A 1 82 ? -10.721 0.139 11.555 1.00 95.31 82 TRP A C 1
ATOM 634 O O . TRP A 1 82 ? -10.212 -0.731 10.852 1.00 95.31 82 TRP A O 1
ATOM 644 N N . ARG A 1 83 ? -11.839 0.777 11.210 1.00 96.94 83 ARG A N 1
ATOM 645 C CA . ARG A 1 83 ? -12.517 0.616 9.926 1.00 96.94 83 ARG A CA 1
ATOM 646 C C . ARG A 1 83 ? -13.067 1.974 9.487 1.00 96.94 83 ARG A C 1
ATOM 648 O O . ARG A 1 83 ? -13.740 2.624 10.289 1.00 96.94 83 ARG A O 1
ATOM 655 N N . PRO A 1 84 ? -12.821 2.413 8.243 1.00 96.94 84 PRO A N 1
ATOM 656 C CA . PRO A 1 84 ? -13.383 3.663 7.762 1.00 96.94 84 PRO A CA 1
ATOM 657 C C . PRO A 1 84 ? -14.881 3.514 7.479 1.00 96.94 84 PRO A C 1
ATOM 659 O O . PRO A 1 84 ? -15.332 2.480 6.989 1.00 96.94 84 PRO A O 1
ATOM 662 N N . ALA A 1 85 ? -15.643 4.578 7.731 1.00 97.31 85 ALA A N 1
ATOM 663 C CA . ALA A 1 85 ? -17.040 4.673 7.299 1.00 97.31 85 ALA A CA 1
ATOM 664 C C . ALA A 1 85 ? -17.167 5.057 5.814 1.00 97.31 85 ALA A C 1
ATOM 666 O O . ALA A 1 85 ? -18.122 4.674 5.147 1.00 97.31 85 ALA A O 1
ATOM 667 N N . VAL A 1 86 ? -16.194 5.812 5.298 1.00 96.94 86 VAL A N 1
ATOM 668 C CA . VAL A 1 86 ? -16.132 6.284 3.913 1.00 96.94 86 VAL A CA 1
ATOM 669 C C . VAL A 1 86 ? -14.697 6.196 3.412 1.00 96.94 86 VAL A C 1
ATOM 671 O O . VAL A 1 86 ? -13.752 6.406 4.174 1.00 96.94 86 VAL A O 1
ATOM 674 N N . VAL A 1 87 ? -14.537 5.902 2.125 1.00 97.12 87 VAL A N 1
ATOM 675 C CA . VAL A 1 87 ? -13.240 5.915 1.451 1.00 97.12 87 VAL A CA 1
ATOM 676 C C . VAL A 1 87 ? -13.291 6.920 0.314 1.00 97.12 87 VAL A C 1
ATOM 678 O O . VAL A 1 87 ? -14.111 6.798 -0.591 1.00 97.12 87 VAL A O 1
ATOM 681 N N . GLN A 1 88 ? -12.400 7.905 0.361 1.00 96.88 88 GLN A N 1
ATOM 682 C CA . GLN A 1 88 ? -12.169 8.820 -0.747 1.00 96.88 88 GLN A CA 1
ATOM 683 C C . GLN A 1 88 ? -10.951 8.342 -1.535 1.00 96.88 88 GLN A C 1
ATOM 685 O O . GLN A 1 88 ? -9.836 8.306 -1.014 1.00 96.88 88 GLN A O 1
ATOM 690 N N . THR A 1 89 ? -11.160 7.977 -2.795 1.00 96.31 89 THR A N 1
ATOM 691 C CA . THR A 1 89 ? -10.090 7.558 -3.701 1.00 96.31 89 THR A CA 1
ATOM 692 C C . THR A 1 89 ? -9.476 8.783 -4.359 1.00 96.31 89 THR A C 1
ATOM 694 O O . THR A 1 89 ? -10.160 9.518 -5.072 1.00 96.31 89 THR A O 1
ATOM 697 N N . HIS A 1 90 ? -8.196 9.027 -4.103 1.00 94.69 90 HIS A N 1
ATOM 698 C CA . HIS A 1 90 ? -7.515 10.186 -4.658 1.00 94.69 90 HIS A CA 1
ATOM 699 C C . HIS A 1 90 ? -6.859 9.836 -5.996 1.00 94.69 90 HIS A C 1
A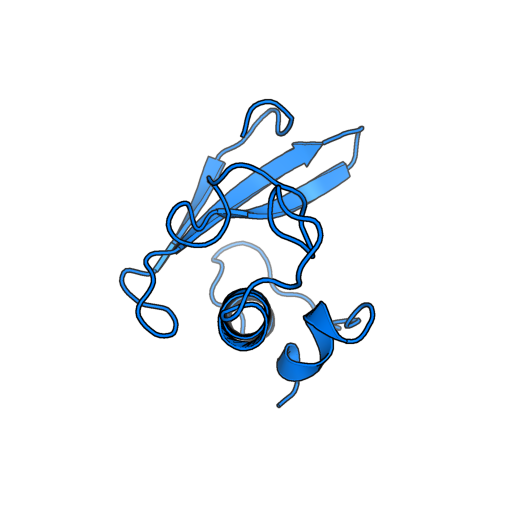TOM 701 O O . HIS A 1 90 ? -5.857 9.123 -6.012 1.00 94.69 90 HIS A O 1
ATOM 707 N N . ASP A 1 91 ? -7.406 10.398 -7.078 1.00 95.50 91 ASP A N 1
ATOM 708 C CA . ASP A 1 91 ? -6.888 10.288 -8.449 1.00 95.50 91 ASP A CA 1
ATOM 709 C C . ASP A 1 91 ? -6.836 8.827 -8.973 1.00 95.50 91 ASP A C 1
ATOM 711 O O . ASP A 1 91 ? -7.324 7.888 -8.329 1.00 95.50 91 ASP A O 1
ATOM 715 N N . TRP A 1 92 ? -6.323 8.620 -10.188 1.00 93.50 92 TRP A N 1
ATOM 716 C CA . TRP A 1 92 ? -6.377 7.343 -10.906 1.00 93.50 92 TRP A CA 1
ATOM 717 C C . TRP A 1 92 ? -5.670 6.197 -10.170 1.00 93.50 92 TRP A C 1
ATOM 719 O O . TRP A 1 92 ? -6.078 5.042 -10.281 1.00 93.50 92 TRP A O 1
ATOM 729 N N . GLN A 1 93 ? -4.657 6.503 -9.359 1.00 94.25 93 GLN A N 1
ATOM 730 C CA . GLN A 1 93 ? -3.896 5.530 -8.571 1.00 94.25 93 GLN A CA 1
ATOM 731 C C . GLN A 1 93 ? -4.764 4.831 -7.514 1.00 94.25 93 GLN A C 1
ATOM 733 O O . GLN A 1 93 ? -4.468 3.704 -7.117 1.00 94.25 93 GLN A O 1
ATOM 738 N N . GLY A 1 94 ? -5.814 5.504 -7.031 1.00 96.12 94 GLY A N 1
ATOM 739 C CA . GLY A 1 94 ? -6.759 4.967 -6.053 1.00 96.12 94 GLY A CA 1
ATOM 740 C C . GLY A 1 94 ? -8.065 4.453 -6.659 1.00 96.12 94 GLY A C 1
ATOM 741 O O . GLY A 1 94 ? -8.889 3.913 -5.924 1.00 96.12 94 GLY A O 1
ATOM 742 N N . ALA A 1 95 ? -8.283 4.614 -7.966 1.00 94.75 95 ALA A N 1
ATOM 743 C CA . ALA A 1 95 ? -9.594 4.408 -8.586 1.00 94.75 95 ALA A CA 1
ATOM 744 C C . ALA A 1 95 ? -10.140 2.975 -8.431 1.00 94.75 95 ALA A C 1
ATOM 746 O O . ALA A 1 95 ? -11.347 2.783 -8.312 1.00 94.75 95 ALA A O 1
ATOM 747 N N . LEU A 1 96 ? -9.261 1.969 -8.370 1.00 96.88 96 LEU A N 1
ATOM 748 C CA . LEU A 1 96 ? -9.650 0.557 -8.268 1.00 96.88 96 LEU A CA 1
ATOM 749 C C . LEU A 1 96 ? -10.072 0.114 -6.856 1.00 96.88 96 LEU A C 1
ATOM 751 O O . LEU A 1 96 ? -10.375 -1.058 -6.659 1.00 96.88 96 LEU A O 1
ATOM 755 N N . VAL A 1 97 ? -10.078 1.002 -5.854 1.00 97.81 97 VAL A N 1
ATOM 756 C CA . VAL A 1 97 ? -10.462 0.620 -4.478 1.00 97.81 97 VAL A CA 1
ATOM 757 C C . VAL A 1 97 ? -11.933 0.199 -4.395 1.00 97.81 97 VAL A C 1
ATOM 759 O O . VAL A 1 97 ? -12.273 -0.659 -3.585 1.00 97.81 97 VAL A O 1
ATOM 762 N N . ALA A 1 98 ? -12.795 0.801 -5.218 1.00 91.94 98 ALA A N 1
ATOM 763 C CA . ALA A 1 98 ? -14.237 0.548 -5.241 1.00 91.94 98 ALA A CA 1
ATOM 764 C C . ALA A 1 98 ? -14.685 -0.362 -6.404 1.00 91.94 98 ALA A C 1
ATOM 766 O O . ALA A 1 98 ? -15.880 -0.422 -6.692 1.00 91.94 98 ALA A O 1
ATOM 767 N N . ALA A 1 99 ? -13.733 -1.004 -7.090 1.00 87.75 99 ALA A N 1
ATOM 768 C CA . ALA A 1 99 ? -13.999 -1.922 -8.196 1.00 87.75 99 ALA A CA 1
ATOM 769 C C . ALA A 1 99 ? -14.531 -3.285 -7.725 1.00 87.75 99 ALA A C 1
ATOM 771 O O . ALA A 1 99 ? -14.222 -3.696 -6.579 1.00 87.75 99 ALA A O 1
#

Mean predicted aligned error: 2.87 Å
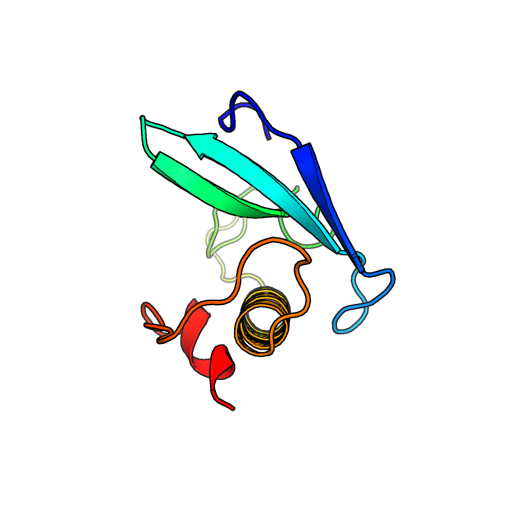
Radius of gyration: 13.82 Å; Cα contacts (8 Å, |Δi|>4): 131; chains: 1; bounding box: 33×28×35 Å

Foldseek 3Di:
DVQFPPKDFQDWDPDDPNFTWTWMWGDGPRDTDTDTDTCVQPVAPDDLADDPVRHGDPCLVVVLSSVLCVLLCQCVPVGDPDHDPDDDQDPPSNPNNVD

Sequence (99 aa):
MKGLAERRIVKRFENVLGHAVTVWEGLARGRSLFVADVPALYDRPGNPYGSPTGQDWPDNGIRYAVLARVGAFIAQGCLEHWRPAVVQTHDWQGALVAA

Nearest PDB structures (foldseek):
  1rzv-assembly2_B  TM=9.659E-01  e=5.614E-07  Agrobacterium tumefaciens
  2r4t-assembly1_A  TM=9.372E-01  e=2.474E-07  unclassified
  3cx4-assembly1_A  TM=9.366E-01  e=4.949E-07  Escherichia coli
  3d1j-assembly1_A  TM=9.391E-01  e=1.860E-06  Escherichia coli
  5ngh-assembly1_A  TM=6.834E-01  e=8.361E+00  Ailuropoda melanoleuca

Solvent-accessible surface area (backbone atoms only — not comparable to full-atom values): 6016 Å² total; per-residue (Å²): 118,93,72,52,42,88,61,46,79,70,47,75,38,83,64,47,96,86,37,52,34,41,31,32,38,25,36,41,97,94,35,85,41,79,44,84,46,37,57,96,78,64,73,63,82,54,57,101,66,26,37,78,86,72,43,70,46,94,55,49,69,57,53,30,47,40,54,9,51,53,51,32,42,37,55,74,42,74,37,95,91,54,58,58,95,72,84,84,64,70,60,81,60,26,56,60,36,82,108

pLDDT: mean 95.4, std 3.83, range [74.31, 98.75]

InterPro domains:
  IPR013534 Starch synthase, catalytic domain [PF08323] (19-98)

Organism: NCBI:txid178901

Secondary structure (DSSP, 8-state):
-TT-EEEEEEEEEEEETTEEEEEEEEEETTEEEEEEE-HHHHSSSS-SSB-TTSPBPTTHHHHHHHHHHHHHHHHTT-SSS---S-----SGGGGGGG-

=== Feature glossary ===
The record interleaves many kinds of information about one protein. Here is each kind framed as the question it answers.

Q: What does the local fold look like, residue by residue?
A: The Foldseek 3Di string encodes local tertiary geometry as a 20-letter alphabet — one character per residue — derived from the relative positions of nearby Cα atoms. Unlike the amino-acid sequence, 3Di is a direct function of the 3D structure, so two proteins with the same fold have similar 3Di strings even at low sequence identity.

Q: Which residues are in helices, strands, or loops?
A: The SS8 string is DSSP's per-residue secondary-structure call. α-helix (H) means an i→i+4 H-bond ladder; β-strand (E) means the residue participates in a β-sheet; 3₁₀ (G) and π (I) are tighter and wider helices; T/S are turns/bends; '-' is loop.

Q: How big and how compact is the whole molecule?
A: Radius of gyration (Rg) is the root-mean-square distance of Cα atoms from their centroid — a single number for overall size and compactness. A globular domain of N residues has Rg ≈ 2.2·N^0.38 Å; an extended or disordered chain has a much larger Rg. The Cα contact count is the number of residue pairs whose Cα atoms are within 8 Å and are more than four positions apart in sequence — a standard proxy for tertiary packing density. The bounding box is the smallest axis-aligned box enclosing all Cα atoms.

Q: Where is each backbone atom in 3D?
A: Structure coordinates are given as an mmCIF _atom_site loop: one row per atom with element, residue name, chain id, sequence number, and x/y/z position in Å. Only the four main-chain atoms per residue are included here; side chains are omitted to keep the record compact.

Q: What is the amino-acid chain?
A: Primary structure: the covalent order of the twenty standard amino acids along the backbone. Two proteins with the same sequence will (almost always) fold to the same structure; two with 30% identity often share a fold but not the details.

Q: What if only a Cα trace is available?
A: Three-state secondary structure (P-SEA) collapses the eight DSSP classes into helix (a), strand (b), and coil (c). P-SEA assigns these from Cα geometry alone — distances and angles — without requiring backbone oxygens, so it works on any Cα trace.

Q: What family and function is it annotated with?
A: Database cross-references. InterPro integrates a dozen domain/family signature databases into unified entries with residue-range hits. GO terms attach function/process/location labels with evidence codes. CATH codes position the fold in a four-level structural taxonomy. Organism is the NCBI-taxonomy species name.

Q: How confident is the AlphaFold model at each residue?
A: pLDDT is the predicted lDDT-Cα score: AlphaFold's confidence that the local environment of each residue (all inter-atomic distances within 15 Å) is correctly placed. It is a per-residue number between 0 and 100, with higher meaning more reliable.

Q: How mobile is each atom in the crystal?
A: B-factor (Debye–Waller factor) reflects atomic displacement in the crystal lattice. It is an experimental observable (units Å²), not a prediction; low values mean the atom is pinned down, high values mean it moves or is heterogeneous across the crystal.

Q: Which residues are buried vs exposed?
A: SASA measures how much of the protein is reachable by solvent. It is computed by rolling a water-sized probe over the atomic surface and summing the exposed area (Å²). Per-residue SASA distinguishes core (buried, low SASA) from surface (exposed, high SASA) residues; total SASA is a whole-molecule size measure.

Q: What do the diagnostic plots show?
A: Plot images: a contact map (which residues are close in 3D, as an N×N binary image), a Ramachandran scatter (backbone torsion angles, revealing secondary-structure composition at a glance), and — for AlphaFold structures — a PAE heatmap (pairwise prediction confidence).

Q: What known structures does this most resemble?
A: The Foldseek neighbor list gives the closest experimentally determined structures in the PDB, ranked by structural alignment. TM-score near 1 means near-identical fold; near 0.3 means only rough topology match. This is how one finds what a novel AlphaFold prediction most resembles in the solved-structure universe.

Q: Are the domains correctly placed relative to each other?
A: Predicted aligned error is AlphaFold's pairwise confidence. Unlike pLDDT (per-residue), PAE is per-residue-pair and captures whether two parts of the structure are correctly placed relative to each other. Units are ångströms of expected positional error.

Q: What do the rendered images show?
A: Structure images are PyMOL renders from six orthogonal camera directions. Cartoon representation draws helices as coils and strands as arrows; sticks shows the backbone as bonds; surface shows the solvent-excluded envelope. Rainbow coloring maps sequence position to hue (blue→red, N→C); chain coloring assigns a distinct color per polypeptide.

Q: What are the backbone torsion angles?
A: φ (phi) and ψ (psi) are the two rotatable backbone dihedrals per residue: φ is the C(i-1)–N–Cα–C torsion, ψ is the N–Cα–C–N(i+1) torsion, both in degrees on (−180°, 180°]. α-helical residues cluster near (−60°, −45°); β-strand residues near (−120°, +130°). A Ramachandran plot is simply a scatter of (φ, ψ) for every residue.